Protein AF-W5TXE7-F1 (afdb_monomer_lite)

pLDDT: mean 75.87, std 17.4, range [33.94, 94.56]

Sequence (136 aa):
MELGPPEATALHTEGIHPVAQLLEASARRIRDSIPCFTSFGPVTPLDEFAQRVWGETFARERVPVECRLTVYVTDEELDDLSEAVVEDLGLNRDGFSSVVDRKVVVGLHPISLEDPENEFYRQFVGHHEEAVGSGA

Foldseek 3Di:
DDDDDDDPPPPPDPDDDVLQVLLVVLQVVLPVDKDKDKDKDFPVVVLVVCCVPPNPNDDSLQTAMEIEIEIADDPVSVVSSVVSSCVSQVQDPQQAGPNSRYHYDYHYHHDDCVDPVCVVCVVVVVVVVVVVVVPD

Radius of gyration: 19.03 Å; chains: 1; bounding box: 48×30×70 Å

Structure (mmCIF, N/CA/C/O backbone):
data_AF-W5TXE7-F1
#
_entry.id   AF-W5TXE7-F1
#
loop_
_atom_site.group_PDB
_atom_site.id
_atom_site.type_symbol
_atom_site.label_atom_id
_atom_site.label_alt_id
_atom_site.label_comp_id
_atom_site.label_asym_id
_atom_site.label_entity_id
_atom_site.label_seq_id
_atom_site.pdbx_PDB_ins_code
_atom_site.Cartn_x
_atom_site.Cartn_y
_atom_site.Cartn_z
_atom_site.occupancy
_atom_site.B_iso_or_equiv
_atom_site.auth_seq_id
_atom_site.auth_comp_id
_atom_site.auth_asym_id
_atom_site.auth_atom_id
_atom_site.pdbx_PDB_model_num
ATOM 1 N N . MET A 1 1 ? 0.148 -7.075 -45.710 1.00 39.28 1 MET A N 1
ATOM 2 C CA . MET A 1 1 ? -0.372 -6.091 -44.742 1.00 39.28 1 MET A CA 1
ATOM 3 C C . MET A 1 1 ? -0.080 -6.664 -43.376 1.00 39.28 1 MET A C 1
ATOM 5 O O . MET A 1 1 ? -0.710 -7.637 -42.991 1.00 39.28 1 MET A O 1
ATOM 9 N N . GLU A 1 2 ? 0.990 -6.177 -42.761 1.00 36.28 2 GLU A N 1
ATOM 10 C CA . GLU A 1 2 ? 1.467 -6.618 -41.452 1.00 36.28 2 GLU A CA 1
ATOM 11 C C . GLU A 1 2 ? 0.648 -5.877 -40.386 1.00 36.28 2 GLU A C 1
ATOM 13 O O . GLU A 1 2 ? 0.531 -4.653 -40.442 1.00 36.28 2 GLU A O 1
ATOM 18 N N . LEU A 1 3 ? 0.003 -6.620 -39.487 1.00 43.41 3 LEU A N 1
ATOM 19 C CA . LEU A 1 3 ? -0.738 -6.070 -38.355 1.00 43.41 3 LEU A CA 1
ATOM 20 C C . LEU A 1 3 ? 0.287 -5.712 -37.273 1.00 43.41 3 LEU A C 1
ATOM 22 O O . LEU A 1 3 ? 0.894 -6.608 -36.688 1.00 43.41 3 LEU A O 1
ATOM 26 N N . GLY A 1 4 ? 0.511 -4.414 -37.056 1.00 33.94 4 GLY A N 1
ATOM 27 C CA . GLY A 1 4 ? 1.331 -3.920 -35.949 1.00 33.94 4 GLY A CA 1
ATOM 28 C C . GLY A 1 4 ? 0.760 -4.354 -34.590 1.00 33.94 4 GLY A C 1
ATOM 29 O O . GLY A 1 4 ? -0.442 -4.624 -34.496 1.00 33.94 4 GLY A O 1
ATOM 30 N N . PRO A 1 5 ? 1.601 -4.465 -33.546 1.00 43.62 5 PRO A N 1
ATOM 31 C CA . PRO A 1 5 ? 1.148 -4.882 -32.225 1.00 43.62 5 PRO A CA 1
ATOM 32 C C . PRO A 1 5 ? 0.103 -3.895 -31.682 1.00 43.62 5 PRO A C 1
ATOM 34 O O . PRO A 1 5 ? 0.145 -2.714 -32.036 1.00 43.62 5 PRO A O 1
ATOM 37 N N . PRO A 1 6 ? -0.841 -4.358 -30.843 1.00 42.84 6 PRO A N 1
ATOM 38 C CA . PRO A 1 6 ? -1.843 -3.481 -30.261 1.00 42.84 6 PRO A CA 1
ATOM 39 C C . PRO A 1 6 ? -1.135 -2.408 -29.432 1.00 42.84 6 PRO A C 1
ATOM 41 O O . PRO A 1 6 ? -0.430 -2.725 -28.472 1.00 42.84 6 PRO A O 1
ATOM 44 N N . GLU A 1 7 ? -1.310 -1.144 -29.824 1.00 35.38 7 GLU A N 1
ATOM 45 C CA . GLU A 1 7 ? -1.005 -0.004 -28.967 1.00 35.38 7 GLU A CA 1
ATOM 46 C C . GLU A 1 7 ? -1.686 -0.253 -27.625 1.00 35.38 7 GLU A C 1
ATOM 48 O O . GLU A 1 7 ? -2.900 -0.470 -27.562 1.00 35.38 7 GLU A O 1
ATOM 53 N N . ALA A 1 8 ? -0.883 -0.279 -26.562 1.00 39.41 8 ALA A N 1
ATOM 54 C CA . ALA A 1 8 ? -1.375 -0.310 -25.204 1.00 39.41 8 ALA A CA 1
ATOM 55 C C . ALA A 1 8 ? -2.323 0.878 -25.048 1.00 39.41 8 ALA A C 1
ATOM 57 O O . ALA A 1 8 ? -1.894 2.029 -24.984 1.00 39.41 8 ALA A O 1
ATOM 58 N N . THR A 1 9 ? -3.624 0.599 -25.053 1.00 34.97 9 THR A N 1
ATOM 59 C CA . THR A 1 9 ? -4.653 1.580 -24.751 1.00 34.97 9 THR A CA 1
ATOM 60 C C . THR A 1 9 ? -4.348 2.124 -23.368 1.00 34.97 9 THR A C 1
ATOM 62 O O . THR A 1 9 ? -4.619 1.469 -22.361 1.00 34.97 9 THR A O 1
ATOM 65 N N . ALA A 1 10 ? -3.757 3.316 -23.328 1.00 39.38 10 ALA A N 1
ATOM 66 C CA . ALA A 1 10 ? -3.776 4.171 -22.165 1.00 39.38 10 ALA A CA 1
ATOM 67 C C . ALA A 1 10 ? -5.253 4.410 -21.846 1.00 39.38 10 ALA A C 1
ATOM 69 O O . ALA A 1 10 ? -5.925 5.228 -22.474 1.00 39.38 10 ALA A O 1
ATOM 70 N N . LEU A 1 11 ? -5.779 3.614 -20.918 1.00 40.00 11 LEU A N 1
ATOM 71 C CA . LEU A 1 11 ? -7.087 3.811 -20.321 1.00 40.00 11 LEU A CA 1
ATOM 72 C C . LEU A 1 11 ? -7.022 5.103 -19.501 1.00 40.00 11 LEU A C 1
ATOM 74 O O . LEU A 1 11 ? -6.855 5.084 -18.283 1.00 40.00 11 LEU A O 1
ATOM 78 N N . HIS A 1 12 ? -7.148 6.240 -20.183 1.00 42.62 12 HIS A N 1
ATOM 79 C CA . HIS A 1 12 ? -7.602 7.486 -19.585 1.00 42.62 12 HIS A CA 1
ATOM 80 C C . HIS A 1 12 ? -9.051 7.275 -19.155 1.00 42.62 12 HIS A C 1
ATOM 82 O O . HIS A 1 12 ? -9.992 7.569 -19.886 1.00 42.62 12 HIS A O 1
ATOM 88 N N . THR A 1 13 ? -9.215 6.681 -17.980 1.00 42.44 13 THR A N 1
ATOM 89 C CA . THR A 1 13 ? -10.513 6.525 -17.339 1.00 42.44 13 THR A CA 1
ATOM 90 C C . THR A 1 13 ? -10.624 7.670 -16.347 1.00 42.44 13 THR A C 1
ATOM 92 O O . THR A 1 13 ? -9.815 7.757 -15.425 1.00 42.44 13 THR A O 1
ATOM 95 N N . GLU A 1 14 ? -11.588 8.569 -16.536 1.00 47.50 14 GLU A N 1
ATOM 96 C CA . GLU A 1 14 ? -12.088 9.415 -15.451 1.00 47.50 14 GLU A CA 1
ATOM 97 C C . GLU A 1 14 ? -12.675 8.475 -14.384 1.00 47.50 14 GLU A C 1
ATOM 99 O O . GLU A 1 14 ? -13.831 8.070 -14.448 1.00 47.50 14 GLU A O 1
ATOM 104 N N . GLY A 1 15 ? -11.830 8.006 -13.468 1.00 60.50 15 GLY A N 1
ATOM 105 C CA . GLY A 1 15 ? -12.181 6.978 -12.498 1.00 60.50 15 GLY A CA 1
ATOM 106 C C . GLY A 1 15 ? -11.019 6.664 -11.561 1.00 60.50 15 GLY A C 1
ATOM 107 O O . GLY A 1 15 ? -9.852 6.851 -11.903 1.00 60.50 15 GLY A O 1
ATOM 108 N N . ILE A 1 16 ? -11.345 6.199 -10.355 1.00 67.62 16 ILE A N 1
ATOM 109 C CA . ILE A 1 16 ? -10.354 5.766 -9.364 1.00 67.62 16 ILE A CA 1
ATOM 110 C C . ILE A 1 16 ? -9.586 4.574 -9.947 1.00 67.62 16 ILE A C 1
ATOM 112 O O . ILE A 1 16 ? -10.200 3.620 -10.427 1.00 67.62 16 ILE A O 1
ATOM 116 N N . HIS A 1 17 ? -8.253 4.625 -9.911 1.00 81.44 17 HIS A N 1
ATOM 117 C CA . HIS A 1 17 ? -7.390 3.570 -10.447 1.00 81.44 17 HIS A CA 1
ATOM 118 C C . HIS A 1 17 ? -7.776 2.190 -9.864 1.00 81.44 17 HIS A C 1
ATOM 120 O O . HIS A 1 17 ? -7.979 2.103 -8.654 1.00 81.44 17 HIS A O 1
ATOM 126 N N . PRO A 1 18 ? -7.838 1.092 -10.646 1.00 85.88 18 PRO A N 1
ATOM 127 C CA . PRO A 1 18 ? -8.307 -0.209 -10.146 1.00 85.88 18 PRO A CA 1
ATOM 128 C C . PRO A 1 18 ? -7.561 -0.709 -8.901 1.00 85.88 18 PRO A C 1
ATOM 130 O O . PRO A 1 18 ? -8.163 -1.239 -7.977 1.00 85.88 18 PRO A O 1
ATOM 133 N N . VAL A 1 19 ? -6.251 -0.461 -8.830 1.00 87.06 19 VAL A N 1
ATOM 134 C CA . VAL A 1 19 ? -5.436 -0.794 -7.648 1.00 87.06 19 VAL A CA 1
ATOM 135 C C . VAL A 1 19 ? -5.831 0.031 -6.421 1.00 87.06 19 VAL A C 1
ATOM 137 O O . VAL A 1 19 ? -5.855 -0.490 -5.315 1.00 87.06 19 VAL A O 1
ATOM 140 N N . ALA A 1 20 ? -6.182 1.303 -6.610 1.00 86.31 20 ALA A N 1
ATOM 141 C CA . ALA A 1 20 ? -6.670 2.151 -5.527 1.00 86.31 20 ALA A CA 1
ATOM 142 C C . ALA A 1 20 ? -8.034 1.661 -5.001 1.00 86.31 20 ALA A C 1
ATOM 144 O O . ALA A 1 20 ? -8.265 1.715 -3.797 1.00 86.31 20 ALA A O 1
ATOM 145 N N . GLN A 1 21 ? -8.887 1.105 -5.873 1.00 88.19 21 GLN A N 1
ATOM 146 C CA . GLN A 1 21 ? -10.143 0.456 -5.467 1.00 88.19 21 GLN A CA 1
ATOM 147 C C . GLN A 1 21 ? -9.903 -0.856 -4.711 1.00 88.19 21 GLN A C 1
ATOM 149 O O . GLN A 1 21 ? -10.603 -1.133 -3.743 1.00 88.19 21 GLN A O 1
ATOM 154 N N . LEU A 1 22 ? -8.914 -1.656 -5.126 1.00 91.06 22 LEU A N 1
ATOM 155 C CA . LEU A 1 22 ? -8.543 -2.882 -4.411 1.00 91.06 22 LEU A CA 1
ATOM 156 C C . LEU A 1 22 ? -8.034 -2.574 -3.003 1.00 91.06 22 LEU A C 1
ATOM 158 O O . LEU A 1 22 ? -8.502 -3.189 -2.057 1.00 91.06 22 LEU A O 1
ATOM 162 N N . LEU A 1 23 ? -7.161 -1.574 -2.851 1.00 90.44 23 LEU A N 1
ATOM 163 C CA . LEU A 1 23 ? -6.686 -1.126 -1.535 1.00 90.44 23 LEU A CA 1
ATOM 164 C C . LEU A 1 23 ? -7.835 -0.668 -0.627 1.00 90.44 23 LEU A C 1
ATOM 166 O O . LEU A 1 23 ? -7.854 -0.976 0.563 1.00 90.44 23 LEU A O 1
ATOM 170 N N . GLU A 1 24 ? -8.802 0.059 -1.184 1.00 88.38 24 GLU A N 1
ATOM 171 C CA . GLU A 1 24 ? -10.001 0.464 -0.451 1.00 88.38 24 GLU A CA 1
ATOM 172 C C . GLU A 1 24 ? -10.869 -0.747 -0.072 1.00 88.38 24 GLU A C 1
ATOM 174 O O . GLU A 1 24 ? -11.384 -0.812 1.044 1.00 88.38 24 GLU A O 1
ATOM 179 N N . ALA A 1 25 ? -11.002 -1.737 -0.958 1.00 90.06 25 ALA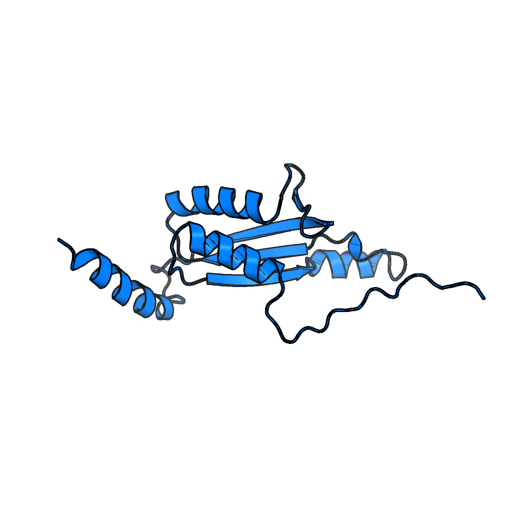 A N 1
ATOM 180 C CA . ALA A 1 25 ? -11.710 -2.978 -0.660 1.00 90.06 25 ALA A CA 1
ATOM 181 C C . ALA A 1 25 ? -11.020 -3.777 0.458 1.00 90.06 25 ALA A C 1
ATOM 183 O O . ALA A 1 25 ? -11.717 -4.284 1.337 1.00 90.06 25 ALA A O 1
ATOM 184 N N . SER A 1 26 ? -9.682 -3.832 0.479 1.00 90.38 26 SER A N 1
ATOM 185 C CA . SER A 1 26 ? -8.920 -4.456 1.567 1.00 90.38 26 SER A CA 1
ATOM 186 C C . SER A 1 26 ? -9.205 -3.775 2.906 1.00 90.38 26 SER A C 1
ATOM 188 O O . SER A 1 26 ? -9.491 -4.458 3.885 1.00 90.38 26 SER A O 1
ATOM 190 N N . ALA A 1 27 ? -9.221 -2.436 2.946 1.00 88.81 27 ALA A N 1
ATOM 191 C CA . ALA A 1 27 ? -9.585 -1.694 4.155 1.00 88.81 27 ALA A CA 1
ATOM 192 C C . ALA A 1 27 ? -11.016 -2.023 4.610 1.00 88.81 27 ALA A C 1
ATOM 194 O O . ALA A 1 27 ? -11.249 -2.325 5.778 1.00 88.81 27 ALA A O 1
ATOM 195 N N . ARG A 1 28 ? -11.973 -2.050 3.676 1.00 87.69 28 ARG A N 1
ATOM 196 C CA . ARG A 1 28 ? -13.381 -2.350 3.978 1.00 87.69 28 ARG A CA 1
ATOM 197 C C . ARG A 1 28 ? -13.617 -3.772 4.494 1.00 87.69 28 ARG A C 1
ATOM 199 O O . ARG A 1 28 ? -14.572 -3.974 5.236 1.00 87.69 28 ARG A O 1
ATOM 206 N N . ARG A 1 29 ? -12.762 -4.746 4.150 1.00 87.56 29 ARG A N 1
ATOM 207 C CA . ARG A 1 29 ? -12.838 -6.107 4.719 1.00 87.56 29 ARG A CA 1
ATOM 208 C C . ARG A 1 29 ? -12.586 -6.133 6.217 1.00 87.56 29 ARG A C 1
ATOM 210 O O . ARG A 1 29 ? -13.199 -6.942 6.903 1.00 87.56 29 ARG A O 1
ATOM 217 N N . ILE A 1 30 ? -11.697 -5.267 6.694 1.00 85.75 30 ILE A N 1
ATOM 218 C CA . ILE A 1 30 ? -11.399 -5.156 8.121 1.00 85.75 30 ILE A CA 1
ATOM 219 C C . ILE A 1 30 ? -12.563 -4.466 8.825 1.00 85.75 30 ILE A C 1
ATOM 221 O O . ILE A 1 30 ? -13.076 -4.967 9.823 1.00 85.75 30 ILE A O 1
ATOM 225 N N . ARG A 1 31 ? -13.052 -3.357 8.256 1.00 79.75 31 ARG A N 1
ATOM 226 C CA . ARG A 1 31 ? -14.265 -2.688 8.733 1.00 79.75 31 ARG A CA 1
ATOM 227 C C . ARG A 1 31 ? -14.917 -1.849 7.634 1.00 79.75 31 ARG A C 1
ATOM 229 O O . ARG A 1 31 ? -14.286 -1.018 6.987 1.00 79.75 31 ARG A O 1
ATOM 236 N N . ASP A 1 32 ? -16.231 -2.010 7.504 1.00 76.19 32 ASP A N 1
ATOM 237 C CA . ASP A 1 32 ? -17.052 -1.457 6.413 1.00 76.19 32 ASP A CA 1
ATOM 238 C C . ASP A 1 32 ? -17.021 0.084 6.316 1.00 76.19 32 ASP A C 1
ATOM 240 O O . ASP A 1 32 ? -17.257 0.666 5.260 1.00 76.19 32 ASP A O 1
ATOM 244 N N . SER A 1 33 ? -16.747 0.767 7.431 1.00 70.75 33 SER A N 1
ATOM 245 C CA . SER A 1 33 ? -16.676 2.232 7.531 1.00 70.75 33 SER A CA 1
ATOM 246 C C . SER A 1 33 ? -15.345 2.674 8.141 1.00 70.75 33 SER A C 1
ATOM 248 O O . SER A 1 33 ? -15.281 3.204 9.256 1.00 70.75 33 SER A O 1
ATOM 250 N N . ILE A 1 34 ? -14.252 2.422 7.422 1.00 74.81 34 ILE A N 1
ATOM 251 C CA . ILE A 1 34 ? -12.942 2.995 7.741 1.00 74.81 34 ILE A CA 1
ATOM 252 C C . ILE A 1 34 ? -12.656 4.167 6.798 1.00 74.81 34 ILE A C 1
ATOM 254 O O . ILE A 1 34 ? -12.607 3.967 5.584 1.00 74.81 34 ILE A O 1
ATOM 258 N N . PRO A 1 35 ? -12.428 5.387 7.320 1.00 77.31 35 PRO A N 1
ATOM 259 C CA . PRO A 1 35 ? -11.843 6.459 6.531 1.00 77.31 35 PRO A CA 1
ATOM 260 C C . PRO A 1 35 ? -10.487 6.015 5.979 1.00 77.31 35 PRO A C 1
ATOM 262 O O . PRO A 1 35 ? -9.574 5.683 6.741 1.00 77.31 35 PRO A O 1
ATOM 265 N N . CYS A 1 36 ? -10.357 6.015 4.656 1.00 82.56 36 CYS A N 1
ATOM 266 C CA . CYS A 1 36 ? -9.111 5.677 3.992 1.00 82.56 36 CYS A CA 1
ATOM 267 C C . CYS A 1 36 ? -8.836 6.590 2.800 1.00 82.56 36 CYS A C 1
ATOM 269 O O . CYS A 1 36 ? -9.749 7.058 2.119 1.00 82.56 36 CYS A O 1
ATOM 271 N N . PHE A 1 37 ? -7.555 6.800 2.529 1.00 83.81 37 PHE A N 1
ATOM 272 C CA . PHE A 1 37 ? -7.058 7.462 1.335 1.00 83.81 37 PHE A CA 1
ATOM 273 C C . PHE A 1 37 ? -6.119 6.511 0.599 1.00 83.81 37 PHE A C 1
ATOM 275 O O . PHE A 1 37 ? -5.234 5.909 1.212 1.00 83.81 37 PHE A O 1
ATOM 282 N N . THR A 1 38 ? -6.297 6.393 -0.715 1.00 86.44 38 THR A N 1
ATOM 283 C CA . THR A 1 38 ? -5.487 5.513 -1.556 1.00 86.44 38 THR A CA 1
ATOM 284 C C . THR A 1 38 ? -4.812 6.297 -2.672 1.00 86.44 38 THR A C 1
ATOM 286 O O . THR A 1 38 ? -5.382 7.213 -3.265 1.00 86.44 38 THR A O 1
ATOM 289 N N . SER A 1 39 ? -3.566 5.938 -2.976 1.00 82.69 39 SER A N 1
ATOM 290 C CA . SER A 1 39 ? -2.852 6.488 -4.128 1.00 82.69 39 SER A CA 1
ATOM 291 C C . SER A 1 39 ? -2.005 5.424 -4.807 1.00 82.69 39 SER A C 1
ATOM 293 O O . SER A 1 39 ? -1.489 4.519 -4.149 1.00 82.69 39 SER A O 1
ATOM 295 N N . PHE A 1 40 ? -1.850 5.556 -6.121 1.00 85.00 40 PHE A N 1
ATOM 296 C CA . PHE A 1 40 ? -1.097 4.633 -6.956 1.00 85.00 40 PHE A CA 1
ATOM 297 C C . PHE A 1 40 ? -0.257 5.404 -7.975 1.00 85.00 40 PHE A C 1
ATOM 299 O O . PHE A 1 40 ? -0.782 6.279 -8.665 1.00 85.00 40 PHE A O 1
ATOM 306 N N . GLY A 1 41 ? 1.023 5.065 -8.111 1.00 83.88 41 GLY A N 1
ATOM 307 C CA . GLY A 1 41 ? 1.895 5.715 -9.089 1.00 83.88 41 GLY A CA 1
ATOM 308 C C . GLY A 1 41 ? 3.312 5.146 -9.123 1.00 83.88 41 GLY A C 1
ATOM 309 O O . GLY A 1 41 ? 3.632 4.255 -8.344 1.00 83.88 41 GLY A O 1
ATOM 310 N N . PRO A 1 42 ? 4.180 5.611 -10.036 1.00 81.75 42 PRO A N 1
ATOM 311 C CA . PRO A 1 42 ? 5.592 5.240 -10.011 1.00 81.75 42 PRO A CA 1
ATOM 312 C C . PRO A 1 42 ? 6.253 5.724 -8.716 1.00 81.75 42 PRO A C 1
ATOM 314 O O . PRO A 1 42 ? 5.896 6.776 -8.189 1.00 81.75 42 PRO A O 1
ATOM 317 N N . VAL A 1 43 ? 7.268 4.999 -8.239 1.00 82.62 43 VAL A N 1
ATOM 318 C CA . VAL A 1 43 ? 8.150 5.509 -7.179 1.00 82.62 43 VAL A CA 1
ATOM 319 C C . VAL A 1 43 ? 8.968 6.672 -7.760 1.00 82.62 43 VAL A C 1
ATOM 321 O O . VAL A 1 43 ? 10.029 6.456 -8.348 1.00 82.62 43 VAL A O 1
ATOM 324 N N . THR A 1 44 ? 8.457 7.903 -7.632 1.00 81.50 44 THR A N 1
ATOM 325 C CA . THR A 1 44 ? 8.967 9.101 -8.330 1.00 81.50 44 THR A CA 1
ATOM 326 C C . THR A 1 44 ? 10.482 9.289 -8.218 1.00 81.50 44 THR A C 1
ATOM 328 O O . THR A 1 44 ? 11.117 9.442 -9.260 1.00 81.50 44 THR A O 1
ATOM 331 N N . PRO A 1 45 ? 11.117 9.185 -7.029 1.00 83.62 45 PRO A N 1
ATOM 332 C CA . PRO A 1 45 ? 12.568 9.362 -6.933 1.00 83.62 45 PRO A CA 1
ATOM 333 C C . PRO A 1 45 ? 13.366 8.333 -7.746 1.00 83.62 45 PRO A C 1
ATOM 335 O O . PRO A 1 45 ? 14.432 8.641 -8.277 1.00 83.62 45 PRO A O 1
ATOM 338 N N . LEU A 1 46 ? 12.859 7.101 -7.850 1.00 80.69 46 LEU A N 1
ATOM 339 C CA . LEU A 1 46 ? 13.515 6.031 -8.594 1.00 80.69 46 LEU A CA 1
ATOM 340 C C . LEU A 1 46 ? 13.314 6.194 -10.103 1.00 80.69 46 LEU A C 1
ATOM 342 O O . LEU A 1 46 ? 14.253 5.972 -10.864 1.00 80.69 46 LEU A O 1
ATOM 346 N N . ASP A 1 47 ? 12.121 6.612 -10.524 1.00 82.44 47 ASP A N 1
ATOM 347 C CA . ASP A 1 47 ? 11.813 6.928 -11.921 1.00 82.44 47 ASP A CA 1
ATOM 348 C C . ASP A 1 47 ? 12.672 8.093 -12.437 1.00 82.44 47 ASP A C 1
ATOM 350 O O . ASP A 1 47 ? 13.338 7.969 -13.464 1.00 82.44 47 ASP A O 1
ATOM 354 N N . GLU A 1 48 ? 12.746 9.193 -11.683 1.00 86.56 48 GLU A N 1
ATOM 355 C CA . GLU A 1 48 ? 13.565 10.362 -12.027 1.00 86.56 48 GLU A CA 1
ATOM 356 C C . GLU A 1 48 ? 15.056 10.019 -12.102 1.00 86.56 48 GLU A C 1
ATOM 358 O O . GLU A 1 48 ? 15.749 10.405 -13.050 1.00 86.56 48 GLU A O 1
ATOM 363 N N . PHE A 1 49 ? 15.563 9.262 -11.124 1.00 86.38 49 PHE A N 1
ATOM 364 C CA . PHE A 1 49 ? 16.948 8.801 -11.133 1.00 86.38 49 PHE A CA 1
ATOM 365 C C . PHE A 1 49 ? 17.233 7.914 -12.348 1.00 86.38 49 PHE A C 1
ATOM 367 O O . PHE A 1 49 ? 18.231 8.120 -13.043 1.00 86.38 49 PHE A O 1
ATOM 374 N N . ALA A 1 50 ? 16.353 6.952 -12.634 1.00 84.75 50 ALA A N 1
ATOM 375 C CA . ALA A 1 50 ? 16.535 6.024 -13.739 1.00 84.75 50 ALA A CA 1
ATOM 376 C C . ALA A 1 50 ? 16.531 6.740 -15.095 1.00 84.75 50 ALA A C 1
ATOM 378 O O . ALA A 1 50 ? 17.419 6.506 -15.919 1.00 84.75 50 ALA A O 1
ATOM 379 N N . GLN A 1 51 ? 15.604 7.679 -15.292 1.00 86.62 51 GLN A N 1
ATOM 380 C CA . GLN A 1 51 ? 15.578 8.533 -16.478 1.00 86.62 51 GLN A CA 1
ATOM 381 C C . GLN A 1 51 ? 16.851 9.375 -16.598 1.00 86.62 51 GLN A C 1
ATOM 383 O O . GLN A 1 51 ? 17.386 9.539 -17.692 1.00 86.62 51 GLN A O 1
ATOM 388 N N . ARG A 1 52 ? 17.398 9.878 -15.487 1.00 89.44 52 ARG A N 1
ATOM 389 C CA . ARG A 1 52 ? 18.619 10.692 -15.514 1.00 89.44 52 ARG A CA 1
ATOM 390 C C . ARG A 1 52 ? 19.876 9.894 -15.865 1.00 89.44 52 ARG A C 1
ATOM 392 O O . ARG A 1 52 ? 20.777 10.446 -16.492 1.00 89.44 52 ARG A O 1
ATOM 399 N N . VAL A 1 53 ? 19.961 8.632 -15.447 1.00 91.31 53 VAL A N 1
ATOM 400 C CA . VAL A 1 53 ? 21.147 7.784 -15.664 1.00 91.31 53 VAL A CA 1
ATOM 401 C C . VAL A 1 53 ? 21.105 7.066 -17.012 1.00 91.31 53 VAL A C 1
ATOM 403 O O . VAL A 1 53 ? 22.129 6.974 -17.686 1.00 91.31 53 VAL A O 1
ATOM 406 N N . TRP A 1 54 ? 19.938 6.557 -17.406 1.00 88.62 54 TRP A N 1
ATOM 407 C CA . TRP A 1 54 ? 19.789 5.673 -18.566 1.00 88.62 54 TRP A CA 1
ATOM 408 C C . TRP A 1 54 ? 18.946 6.281 -19.699 1.00 88.62 54 TRP A C 1
ATOM 410 O O . TRP A 1 54 ? 18.912 5.728 -20.801 1.00 88.62 54 TRP A O 1
ATOM 420 N N . GLY A 1 55 ? 18.313 7.436 -19.476 1.00 86.25 55 GLY A N 1
ATOM 421 C CA . GLY A 1 55 ? 17.559 8.160 -20.499 1.00 86.25 55 GLY A CA 1
ATOM 422 C C . GLY A 1 55 ? 16.443 7.322 -21.119 1.00 86.25 55 GLY A C 1
ATOM 423 O O . GLY A 1 55 ? 15.815 6.496 -20.460 1.00 86.25 55 GLY A O 1
ATOM 424 N N . GLU A 1 56 ? 16.239 7.499 -22.421 1.00 81.00 56 GLU A N 1
ATOM 425 C CA . GLU A 1 56 ? 15.197 6.816 -23.201 1.00 81.00 56 GLU A CA 1
ATOM 426 C C . GLU A 1 56 ? 15.428 5.302 -23.356 1.00 81.00 56 GLU A C 1
ATOM 428 O O . GLU A 1 56 ? 14.543 4.585 -23.810 1.00 81.00 56 GLU A O 1
ATOM 433 N N . THR A 1 57 ? 16.602 4.786 -22.972 1.00 83.56 57 THR A N 1
ATOM 434 C CA . THR A 1 57 ? 16.889 3.339 -23.026 1.00 83.56 57 THR A CA 1
ATOM 435 C C . THR A 1 57 ? 16.305 2.567 -21.842 1.00 83.56 57 THR A C 1
ATOM 437 O O . THR A 1 57 ? 16.302 1.334 -21.834 1.00 83.56 57 THR A O 1
ATOM 440 N N . PHE A 1 58 ? 15.810 3.278 -20.829 1.00 82.69 58 PHE A N 1
ATOM 441 C CA . PHE A 1 58 ? 15.205 2.680 -19.656 1.00 82.69 58 PHE A CA 1
ATOM 442 C C . PHE A 1 58 ? 13.710 2.423 -19.865 1.00 82.69 58 PHE A C 1
ATOM 444 O O . PHE A 1 58 ? 12.917 3.342 -20.041 1.00 82.69 58 PHE A O 1
ATOM 451 N N . ALA A 1 59 ? 13.328 1.149 -19.794 1.00 82.25 59 ALA A N 1
ATOM 452 C CA . ALA A 1 59 ? 11.934 0.724 -19.791 1.00 82.25 59 ALA A CA 1
ATOM 453 C C . ALA A 1 59 ? 11.274 1.096 -18.451 1.00 82.25 59 ALA A C 1
ATOM 455 O O . ALA A 1 59 ? 11.613 0.525 -17.408 1.00 82.25 59 ALA A O 1
ATOM 456 N N . ARG A 1 60 ? 10.339 2.055 -18.475 1.00 77.62 60 ARG A N 1
ATOM 457 C CA . ARG A 1 60 ? 9.651 2.587 -17.283 1.00 77.62 60 ARG A CA 1
ATOM 458 C C . ARG A 1 60 ? 8.807 1.533 -16.569 1.00 77.62 60 ARG A C 1
ATOM 460 O O . ARG A 1 60 ? 8.572 1.622 -15.369 1.00 77.62 60 ARG A O 1
ATOM 467 N N . GLU A 1 61 ? 8.430 0.483 -17.283 1.00 81.12 61 GLU A N 1
ATOM 468 C CA . GLU A 1 61 ? 7.729 -0.695 -16.774 1.00 81.12 61 GLU A CA 1
ATOM 469 C C . GLU A 1 61 ? 8.568 -1.447 -15.727 1.00 81.12 61 GLU A C 1
ATOM 471 O O . GLU A 1 61 ? 8.034 -2.204 -14.920 1.00 81.12 61 GLU A O 1
ATOM 476 N N . ARG A 1 62 ? 9.889 -1.215 -15.702 1.00 80.88 62 ARG A N 1
ATOM 477 C CA . ARG A 1 62 ? 10.811 -1.789 -14.715 1.00 80.88 62 ARG A CA 1
ATOM 478 C C . ARG A 1 62 ? 10.855 -1.000 -13.408 1.00 80.88 62 ARG A C 1
ATOM 480 O O . ARG A 1 62 ? 11.423 -1.508 -12.440 1.00 80.88 62 ARG A O 1
ATOM 487 N N . VAL A 1 63 ? 10.298 0.215 -13.361 1.00 85.00 63 VAL A N 1
ATOM 488 C CA . VAL A 1 63 ? 10.172 0.969 -12.108 1.00 85.00 63 VAL A CA 1
ATOM 489 C C . VAL A 1 63 ? 9.071 0.315 -11.277 1.00 85.00 63 VAL A C 1
ATOM 491 O O . VAL A 1 63 ? 7.947 0.160 -11.766 1.00 85.00 63 VAL A O 1
ATOM 494 N N . PRO A 1 64 ? 9.356 -0.053 -10.018 1.00 85.94 64 PRO A N 1
ATOM 495 C CA . PRO A 1 64 ? 8.316 -0.392 -9.071 1.00 85.94 64 PRO A CA 1
ATOM 496 C C . PRO A 1 64 ? 7.272 0.718 -8.983 1.00 85.94 64 PRO A C 1
ATOM 498 O O . PRO A 1 64 ? 7.584 1.908 -9.075 1.00 85.94 64 PRO A O 1
ATOM 501 N N . VAL A 1 65 ? 6.033 0.325 -8.748 1.00 88.50 65 VAL A N 1
ATOM 502 C CA . VAL A 1 65 ? 4.998 1.285 -8.375 1.00 88.50 65 VAL A CA 1
ATOM 503 C C . VAL A 1 65 ? 4.787 1.299 -6.886 1.00 88.50 65 VAL A C 1
ATOM 505 O O . VAL A 1 65 ? 4.994 0.308 -6.194 1.00 88.50 65 VAL A O 1
ATOM 508 N N . GLU A 1 66 ? 4.367 2.449 -6.409 1.00 88.81 66 GLU A N 1
ATOM 509 C CA . GLU A 1 66 ? 3.963 2.668 -5.048 1.00 88.81 66 GLU A CA 1
ATOM 510 C C . GLU A 1 66 ? 2.441 2.577 -4.946 1.00 88.81 66 GLU A C 1
ATOM 512 O O . GLU A 1 66 ? 1.705 3.253 -5.670 1.00 88.81 66 GLU A O 1
ATOM 517 N N . CYS A 1 67 ? 1.992 1.732 -4.028 1.00 88.31 67 CYS A N 1
ATOM 518 C CA . CYS A 1 67 ? 0.619 1.602 -3.576 1.00 88.31 67 CYS A CA 1
ATOM 519 C C . CYS A 1 67 ? 0.564 2.157 -2.154 1.00 88.31 67 CYS A C 1
ATOM 521 O O . CYS A 1 67 ? 1.126 1.552 -1.243 1.00 88.31 67 CYS A O 1
ATOM 523 N N . ARG A 1 68 ? -0.087 3.301 -1.939 1.00 87.06 68 ARG A N 1
ATOM 524 C CA . ARG A 1 68 ? -0.260 3.849 -0.585 1.00 87.06 68 ARG A CA 1
ATOM 525 C C . ARG A 1 68 ? -1.697 3.686 -0.133 1.00 87.06 68 ARG A C 1
ATOM 527 O O . ARG A 1 68 ? -2.608 4.043 -0.881 1.00 87.06 68 ARG A O 1
ATOM 534 N N . LEU A 1 69 ? -1.859 3.197 1.089 1.00 87.69 69 LEU A N 1
ATOM 535 C CA . LEU A 1 69 ? -3.113 3.143 1.821 1.00 87.69 69 LEU A CA 1
ATOM 536 C C . LEU A 1 69 ? -2.890 3.806 3.183 1.00 87.69 69 LEU A C 1
ATOM 538 O O . LEU A 1 69 ? -2.162 3.297 4.036 1.00 87.69 69 LEU A O 1
ATOM 542 N N . THR A 1 70 ? -3.520 4.959 3.367 1.00 86.50 70 THR A N 1
ATOM 543 C CA . THR A 1 70 ? -3.579 5.653 4.653 1.00 86.50 70 THR A CA 1
ATOM 544 C C . THR A 1 70 ? -4.951 5.401 5.250 1.00 86.50 70 THR A C 1
ATOM 546 O O . THR A 1 70 ? -5.957 5.628 4.579 1.00 86.50 70 THR A O 1
ATOM 549 N N . VAL A 1 71 ? -5.009 4.889 6.474 1.00 84.94 71 VAL A N 1
ATOM 550 C CA . VAL A 1 71 ? -6.210 4.227 6.993 1.00 84.94 71 VAL A CA 1
ATOM 551 C C . VAL A 1 71 ? -6.298 4.360 8.511 1.00 84.94 71 VAL A C 1
ATOM 553 O O . VAL A 1 71 ? -5.282 4.375 9.198 1.00 84.94 71 VAL A O 1
ATOM 556 N N . TYR A 1 72 ? -7.509 4.490 9.049 1.00 80.56 72 TYR A N 1
ATOM 557 C CA . TYR A 1 72 ? -7.729 4.504 10.497 1.00 80.56 72 TYR A CA 1
ATOM 558 C C . TYR A 1 72 ? -7.957 3.083 11.030 1.00 80.56 72 TYR A C 1
ATOM 560 O O . TYR A 1 72 ? -9.058 2.545 10.897 1.00 80.56 72 TYR A O 1
ATOM 568 N N . VAL A 1 73 ? -6.920 2.496 11.626 1.00 78.38 73 VAL A N 1
ATOM 569 C CA . VAL A 1 73 ? -6.917 1.140 12.199 1.00 78.38 73 VAL A CA 1
ATOM 570 C C . VAL A 1 73 ? -6.060 1.098 13.462 1.00 78.38 73 VAL A C 1
ATOM 572 O O . VAL A 1 73 ? -5.133 1.895 13.614 1.00 78.38 73 VAL A O 1
ATOM 575 N N . THR A 1 74 ? -6.381 0.173 14.358 1.00 79.31 74 THR A N 1
ATOM 576 C CA . THR A 1 74 ? -5.528 -0.238 15.482 1.00 79.31 74 THR A CA 1
ATOM 577 C C . THR A 1 74 ? -4.343 -1.087 15.006 1.00 79.31 74 THR A C 1
ATOM 579 O O . THR A 1 74 ? -4.320 -1.533 13.861 1.00 79.31 74 THR A O 1
ATOM 582 N N . ASP A 1 75 ? -3.366 -1.345 15.883 1.00 79.56 75 ASP A N 1
ATOM 583 C CA . ASP A 1 75 ? -2.225 -2.215 15.557 1.00 79.56 75 ASP A CA 1
ATOM 584 C C . ASP A 1 75 ? -2.660 -3.658 15.238 1.00 79.56 75 ASP A C 1
ATOM 586 O O . ASP A 1 75 ? -2.121 -4.267 14.321 1.00 79.56 75 ASP A O 1
ATOM 590 N N . GLU A 1 76 ? -3.667 -4.193 15.940 1.00 80.06 76 GLU A N 1
ATOM 591 C CA . GLU A 1 76 ? -4.212 -5.535 15.662 1.00 80.06 76 GLU A CA 1
ATOM 592 C C . GLU A 1 76 ? -4.890 -5.581 14.282 1.00 80.06 76 GLU A C 1
ATOM 594 O O . GLU A 1 76 ? -4.646 -6.481 13.483 1.00 80.06 76 GLU A O 1
ATOM 599 N N . GLU A 1 77 ? -5.679 -4.555 13.956 1.00 85.44 77 GLU A N 1
ATOM 600 C CA . GLU A 1 77 ? -6.314 -4.413 12.640 1.00 85.44 77 GLU A CA 1
ATOM 601 C C . GLU A 1 77 ? -5.293 -4.150 11.517 1.00 85.44 77 GLU A C 1
ATOM 603 O O . GLU A 1 77 ? -5.580 -4.421 10.350 1.00 85.44 77 GLU A O 1
ATOM 608 N N . LEU A 1 78 ? -4.110 -3.612 11.835 1.00 86.38 78 LEU A N 1
ATOM 609 C CA . LEU A 1 78 ? -3.046 -3.366 10.862 1.00 86.38 78 LEU A CA 1
ATOM 610 C C . LEU A 1 78 ? -2.418 -4.674 10.363 1.00 86.38 78 LEU A C 1
ATOM 612 O O . LEU A 1 78 ? -2.080 -4.761 9.178 1.00 86.38 78 LEU A O 1
ATOM 616 N N . ASP A 1 79 ? -2.282 -5.679 11.229 1.00 88.88 79 ASP A N 1
ATOM 617 C CA . ASP A 1 79 ? -1.795 -7.006 10.843 1.00 88.88 79 ASP A CA 1
ATOM 618 C C . ASP A 1 79 ? -2.796 -7.687 9.894 1.00 88.88 79 ASP A C 1
ATOM 620 O O . ASP A 1 79 ? -2.423 -8.076 8.782 1.00 88.88 79 ASP A O 1
ATOM 624 N N . ASP A 1 80 ? -4.082 -7.711 10.259 1.00 90.31 80 ASP A N 1
ATOM 625 C CA . ASP A 1 80 ? -5.149 -8.261 9.409 1.00 90.31 80 ASP A CA 1
ATOM 626 C C . ASP A 1 80 ? -5.258 -7.505 8.072 1.00 90.31 80 ASP A C 1
ATOM 628 O O . ASP A 1 80 ? -5.412 -8.101 6.999 1.00 90.31 80 ASP A O 1
ATOM 632 N N . LEU A 1 81 ? -5.125 -6.173 8.102 1.00 90.69 81 LEU A N 1
ATOM 633 C CA . LEU A 1 81 ? -5.110 -5.351 6.895 1.00 90.69 81 LEU A CA 1
ATOM 634 C C . LEU A 1 81 ? -3.915 -5.682 5.998 1.00 90.69 81 LEU A C 1
ATOM 636 O O . LEU A 1 81 ? -4.049 -5.710 4.773 1.00 90.69 81 LEU A O 1
ATOM 640 N N . SER A 1 82 ? -2.746 -5.919 6.591 1.00 90.38 82 SER A N 1
ATOM 641 C CA . SER A 1 82 ? -1.538 -6.274 5.848 1.00 90.38 82 SER A CA 1
ATOM 642 C C . SER A 1 82 ? -1.729 -7.587 5.090 1.00 90.38 82 SER A C 1
ATOM 644 O O . SER A 1 82 ? -1.353 -7.674 3.918 1.00 90.38 82 SER A O 1
ATOM 646 N N . GLU A 1 83 ? -2.367 -8.581 5.711 1.00 92.12 83 GLU A N 1
ATOM 647 C CA . GLU A 1 83 ? -2.716 -9.843 5.052 1.00 92.12 83 GLU A CA 1
ATOM 648 C C . GLU A 1 83 ? -3.728 -9.637 3.917 1.00 92.12 83 GLU A C 1
ATOM 650 O O . GLU A 1 83 ? -3.501 -10.106 2.797 1.00 92.12 83 GLU A O 1
ATOM 655 N N . ALA A 1 84 ? -4.793 -8.864 4.161 1.00 93.00 84 ALA A N 1
ATOM 656 C CA . ALA A 1 84 ? -5.807 -8.563 3.151 1.00 93.00 84 ALA A CA 1
ATOM 657 C C . ALA A 1 84 ? -5.214 -7.847 1.924 1.00 93.00 84 ALA A C 1
ATOM 659 O O . ALA A 1 84 ? -5.535 -8.190 0.785 1.00 93.00 84 ALA A O 1
ATOM 660 N N . VAL A 1 85 ? -4.304 -6.890 2.136 1.00 92.81 85 VAL A N 1
ATOM 661 C CA . VAL A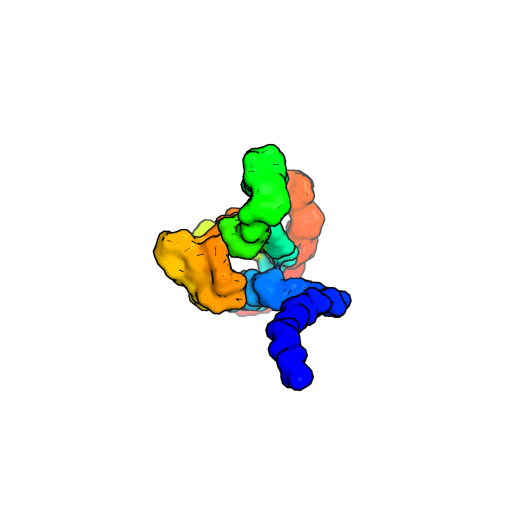 1 85 ? -3.615 -6.175 1.049 1.00 92.81 85 VAL A CA 1
ATOM 662 C C . VAL A 1 85 ? -2.696 -7.109 0.260 1.00 92.81 85 VAL A C 1
ATOM 664 O O . VAL A 1 85 ? -2.634 -7.010 -0.968 1.00 92.81 85 VAL A O 1
ATOM 667 N N . VAL A 1 86 ? -1.988 -8.026 0.928 1.00 93.88 86 VAL A N 1
ATOM 668 C CA . VAL A 1 86 ? -1.155 -9.037 0.255 1.00 93.88 86 VAL A CA 1
ATOM 669 C C . VAL A 1 86 ? -2.002 -9.934 -0.641 1.00 93.88 86 VAL A C 1
ATOM 671 O O . VAL A 1 86 ? -1.614 -10.176 -1.787 1.00 93.88 86 VAL A O 1
ATOM 674 N N . GLU A 1 87 ? -3.153 -10.394 -0.152 1.00 94.56 87 GLU A N 1
ATOM 675 C CA . GLU A 1 87 ? -4.079 -11.223 -0.923 1.00 94.56 87 GLU A CA 1
ATOM 676 C C . GLU A 1 87 ? -4.653 -10.456 -2.123 1.00 94.56 87 GLU A C 1
ATOM 678 O O . GLU A 1 87 ? -4.545 -10.919 -3.261 1.00 94.56 87 GLU A O 1
ATOM 683 N N . ASP A 1 88 ? -5.190 -9.255 -1.897 1.00 93.19 88 ASP A N 1
ATOM 684 C CA . ASP A 1 88 ? -5.892 -8.475 -2.924 1.00 93.19 88 ASP A CA 1
ATOM 685 C C . ASP A 1 88 ? -4.979 -7.948 -4.022 1.00 93.19 88 ASP A C 1
ATOM 687 O O . ASP A 1 88 ? -5.381 -7.851 -5.183 1.00 93.19 88 ASP A O 1
ATOM 691 N N . LEU A 1 89 ? -3.734 -7.623 -3.678 1.00 92.25 89 LEU A N 1
ATOM 692 C CA . LEU A 1 89 ? -2.728 -7.246 -4.662 1.00 92.25 89 LEU A CA 1
ATOM 693 C C . LEU A 1 89 ? -2.000 -8.462 -5.247 1.00 92.25 89 LEU A C 1
ATOM 695 O O . LEU A 1 89 ? -1.173 -8.289 -6.147 1.00 92.25 89 LEU A O 1
ATOM 699 N N . GLY A 1 90 ? -2.273 -9.677 -4.765 1.00 94.06 90 GLY A N 1
ATOM 700 C CA . GLY A 1 90 ? -1.591 -10.892 -5.199 1.00 94.06 90 GLY A CA 1
ATOM 701 C C . GLY A 1 90 ? -0.073 -10.786 -5.043 1.00 94.06 90 GLY A C 1
ATOM 702 O O . GLY A 1 90 ? 0.667 -11.086 -5.986 1.00 94.06 90 GLY A O 1
ATOM 703 N N . LEU A 1 91 ? 0.386 -10.279 -3.894 1.00 94.00 91 LEU A N 1
ATOM 704 C CA . LEU A 1 91 ? 1.804 -10.055 -3.628 1.00 94.00 91 LEU A CA 1
ATOM 705 C C . LEU A 1 91 ? 2.508 -11.362 -3.289 1.00 94.00 91 LEU A C 1
ATOM 707 O O . LEU A 1 91 ? 2.073 -12.141 -2.443 1.00 94.00 91 LEU A O 1
ATOM 711 N N . ASN A 1 92 ? 3.661 -11.570 -3.914 1.00 93.94 92 ASN A N 1
ATOM 712 C CA . ASN A 1 92 ? 4.596 -12.596 -3.485 1.00 93.94 92 ASN A CA 1
ATOM 713 C C . ASN A 1 92 ? 5.653 -12.028 -2.521 1.00 93.94 92 ASN A C 1
ATOM 715 O O . ASN A 1 92 ? 5.733 -10.825 -2.272 1.00 93.94 92 ASN A O 1
ATOM 719 N N . ARG A 1 93 ? 6.515 -12.911 -2.004 1.00 90.38 93 ARG A N 1
ATOM 720 C CA . ARG A 1 93 ? 7.580 -12.549 -1.052 1.00 90.38 93 ARG A CA 1
ATOM 721 C C . ARG A 1 93 ? 8.601 -11.543 -1.594 1.00 90.38 93 ARG A C 1
ATOM 723 O O . ARG A 1 93 ? 9.242 -10.866 -0.801 1.00 90.38 93 ARG A O 1
ATOM 730 N N . ASP A 1 94 ? 8.744 -11.437 -2.913 1.00 90.50 94 ASP A N 1
ATOM 731 C CA . ASP A 1 94 ? 9.673 -10.507 -3.567 1.00 90.50 94 ASP A CA 1
ATOM 732 C C . ASP A 1 94 ? 9.025 -9.143 -3.877 1.00 90.50 94 ASP A C 1
ATOM 734 O O . ASP A 1 94 ? 9.636 -8.299 -4.547 1.00 90.50 94 ASP A O 1
ATOM 738 N N . GLY A 1 95 ? 7.781 -8.937 -3.423 1.00 87.69 95 GLY A N 1
ATOM 739 C CA . GLY A 1 95 ? 6.994 -7.726 -3.646 1.00 87.69 95 GLY A CA 1
ATOM 740 C C . GLY A 1 95 ? 6.445 -7.606 -5.066 1.00 87.69 95 GLY A C 1
ATOM 741 O O . GLY A 1 95 ? 6.049 -6.521 -5.481 1.00 87.69 95 GLY A O 1
ATOM 742 N N . PHE A 1 96 ? 6.449 -8.683 -5.853 1.00 92.56 96 PHE A N 1
ATOM 743 C CA . PHE A 1 96 ? 5.805 -8.691 -7.162 1.00 92.56 96 PHE A CA 1
ATOM 744 C C . PHE A 1 96 ? 4.303 -8.927 -7.003 1.00 92.56 96 PHE A C 1
ATOM 746 O O . PHE A 1 96 ? 3.897 -9.861 -6.313 1.00 92.56 96 PHE A O 1
ATOM 753 N N . SER A 1 97 ? 3.503 -8.095 -7.666 1.00 93.62 97 SER A N 1
ATOM 754 C CA . SER A 1 97 ? 2.047 -8.203 -7.726 1.00 93.62 97 SER A CA 1
ATOM 755 C C . SER A 1 97 ? 1.620 -8.866 -9.028 1.00 93.62 97 SER A C 1
ATOM 757 O O . SER A 1 97 ? 1.953 -8.371 -10.105 1.00 93.62 97 SER A O 1
ATOM 759 N N . SER A 1 98 ? 0.826 -9.934 -8.942 1.00 92.88 98 SER A N 1
ATOM 760 C CA . SER A 1 98 ? 0.190 -10.547 -10.118 1.00 92.88 98 SER A CA 1
ATOM 761 C C . SER A 1 98 ? -0.922 -9.683 -10.724 1.00 92.88 98 SER A C 1
ATOM 763 O O . SER A 1 98 ? -1.214 -9.808 -11.909 1.00 92.88 98 SER A O 1
ATOM 765 N N . VAL A 1 99 ? -1.525 -8.794 -9.930 1.00 91.31 99 VAL A N 1
ATOM 766 C CA . VAL A 1 99 ? -2.575 -7.864 -10.372 1.00 91.31 99 VAL A CA 1
ATOM 767 C C . VAL A 1 99 ? -1.990 -6.705 -11.172 1.00 91.31 99 VAL A C 1
ATOM 769 O O . VAL A 1 99 ? -2.562 -6.282 -12.174 1.00 91.31 99 VAL A O 1
ATOM 772 N N . VAL A 1 100 ? -0.855 -6.173 -10.718 1.00 87.50 100 VAL A N 1
ATOM 773 C CA . VAL A 1 100 ? -0.200 -5.019 -11.347 1.00 87.50 100 VAL A CA 1
ATOM 774 C C . VAL A 1 100 ? 0.863 -5.445 -12.374 1.00 87.50 100 VAL A C 1
ATOM 776 O O . VAL A 1 100 ? 1.317 -4.618 -13.160 1.00 87.50 100 VAL A O 1
ATOM 779 N N . ASP A 1 101 ? 1.251 -6.723 -12.375 1.00 89.56 101 ASP A N 1
ATOM 780 C CA . ASP A 1 101 ? 2.284 -7.323 -13.234 1.00 89.56 101 ASP A CA 1
ATOM 781 C C . ASP A 1 101 ? 3.6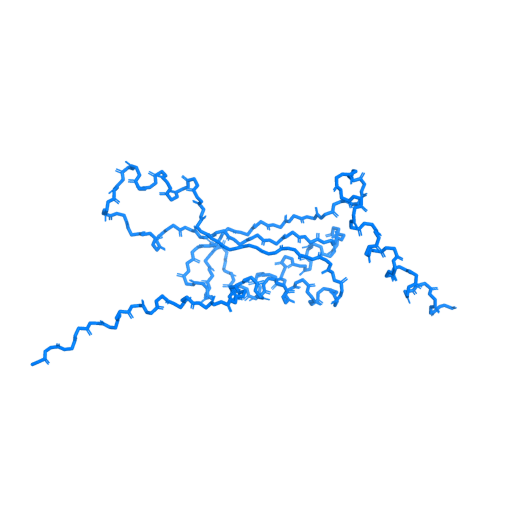68 -6.657 -13.095 1.00 89.56 101 ASP A C 1
ATOM 783 O O . ASP A 1 101 ? 4.427 -6.482 -14.046 1.00 89.56 101 ASP A O 1
ATOM 787 N N . ARG A 1 102 ? 4.004 -6.226 -11.872 1.00 88.75 102 ARG A N 1
ATOM 788 C CA . ARG A 1 102 ? 5.298 -5.605 -11.541 1.00 88.75 102 ARG A CA 1
ATOM 789 C C . ARG A 1 102 ? 5.569 -5.613 -10.046 1.00 88.75 102 ARG A C 1
ATOM 791 O O . ARG A 1 102 ? 4.713 -5.964 -9.234 1.00 88.75 102 ARG A O 1
ATOM 798 N N . LYS A 1 103 ? 6.779 -5.184 -9.676 1.00 89.12 103 LYS A N 1
ATOM 799 C CA . LYS A 1 103 ? 7.117 -4.909 -8.279 1.00 89.12 103 LYS A CA 1
ATOM 800 C C . LYS A 1 103 ? 6.295 -3.743 -7.741 1.00 89.12 103 LYS A C 1
ATOM 802 O O . LYS A 1 103 ? 6.166 -2.707 -8.396 1.00 89.12 103 LYS A O 1
ATOM 807 N N . VAL A 1 104 ? 5.787 -3.928 -6.534 1.00 89.38 104 VAL A N 1
ATOM 808 C CA . VAL A 1 104 ? 4.987 -2.964 -5.796 1.00 89.38 104 VAL A CA 1
ATOM 809 C C . VAL A 1 104 ? 5.667 -2.681 -4.464 1.00 89.38 104 VAL A C 1
ATOM 811 O O . VAL A 1 104 ? 6.160 -3.586 -3.794 1.00 89.38 104 VAL A O 1
ATOM 814 N N . VAL A 1 105 ? 5.683 -1.412 -4.082 1.00 89.00 105 VAL A N 1
ATOM 815 C CA . VAL A 1 105 ? 5.993 -0.964 -2.728 1.00 89.00 105 VAL A CA 1
ATOM 816 C C . VAL A 1 105 ? 4.674 -0.572 -2.081 1.00 89.00 105 VAL A C 1
ATOM 818 O O . VAL A 1 105 ? 3.966 0.279 -2.618 1.00 89.00 105 VAL A O 1
ATOM 821 N N . VAL A 1 106 ? 4.333 -1.199 -0.957 1.00 86.38 106 VAL A N 1
ATOM 822 C CA . VAL A 1 106 ? 3.118 -0.872 -0.204 1.00 86.38 106 VAL A CA 1
ATOM 823 C C . VAL A 1 106 ? 3.486 0.014 0.980 1.00 86.38 106 VAL A C 1
ATOM 825 O O . VAL A 1 106 ? 4.294 -0.379 1.818 1.00 86.38 106 VAL A O 1
ATOM 828 N N . GLY A 1 107 ? 2.896 1.205 1.039 1.00 85.19 107 GLY A N 1
ATOM 829 C CA . GLY A 1 107 ? 2.937 2.071 2.214 1.00 85.19 107 GLY A CA 1
ATOM 830 C C . GLY A 1 107 ? 1.622 1.970 2.978 1.00 85.19 107 GLY A C 1
ATOM 831 O O . GLY A 1 107 ? 0.596 2.416 2.461 1.00 85.19 107 GLY A O 1
ATOM 832 N N . LEU A 1 108 ? 1.658 1.394 4.182 1.00 83.31 108 LEU A N 1
ATOM 833 C CA . LEU A 1 108 ? 0.537 1.392 5.123 1.00 83.31 108 LEU A CA 1
ATOM 834 C C . LEU A 1 108 ? 0.787 2.452 6.191 1.00 83.31 108 LEU A C 1
ATOM 836 O O . LEU A 1 108 ? 1.810 2.420 6.877 1.00 83.31 108 LEU A O 1
ATOM 840 N N . HIS A 1 109 ? -0.135 3.403 6.307 1.00 79.94 109 HIS A N 1
ATOM 841 C CA . HIS A 1 109 ? -0.013 4.512 7.245 1.00 79.94 109 HIS A CA 1
ATOM 842 C C . HIS A 1 109 ? -1.247 4.577 8.149 1.00 79.94 109 HIS A C 1
ATOM 844 O O . HIS A 1 109 ? -2.309 4.996 7.673 1.00 79.94 109 HIS A O 1
ATOM 850 N N . PRO A 1 110 ? -1.134 4.184 9.431 1.00 75.25 110 PRO A N 1
ATOM 851 C CA . PRO A 1 110 ? -2.216 4.385 10.378 1.00 75.25 110 PRO A CA 1
ATOM 852 C C . PRO A 1 110 ? -2.418 5.885 10.626 1.00 75.25 110 PRO A C 1
ATOM 854 O O . PRO A 1 110 ? -1.459 6.636 10.824 1.00 75.25 110 PRO A O 1
ATOM 857 N N . ILE A 1 111 ? -3.670 6.337 10.611 1.00 72.19 111 ILE A N 1
ATOM 858 C CA . ILE A 1 111 ? -4.031 7.697 11.025 1.00 72.19 111 ILE A CA 1
ATOM 859 C C . ILE A 1 111 ? -4.164 7.704 12.550 1.00 72.19 111 ILE A C 1
ATOM 861 O O . ILE A 1 111 ? -5.113 7.137 13.084 1.00 72.19 111 ILE A O 1
ATOM 865 N N . SER A 1 112 ? -3.252 8.378 13.257 1.00 68.12 112 SER A N 1
ATOM 866 C CA . SER A 1 112 ? -3.410 8.604 14.700 1.00 68.12 112 SER A CA 1
ATOM 867 C C . SER A 1 112 ? -4.343 9.786 14.965 1.00 68.12 112 SER A C 1
ATOM 869 O O . SER A 1 112 ? -4.102 10.896 14.488 1.00 68.12 112 SER A O 1
ATOM 871 N N . LEU A 1 113 ? -5.391 9.572 15.766 1.00 65.62 113 LEU A N 1
ATOM 872 C C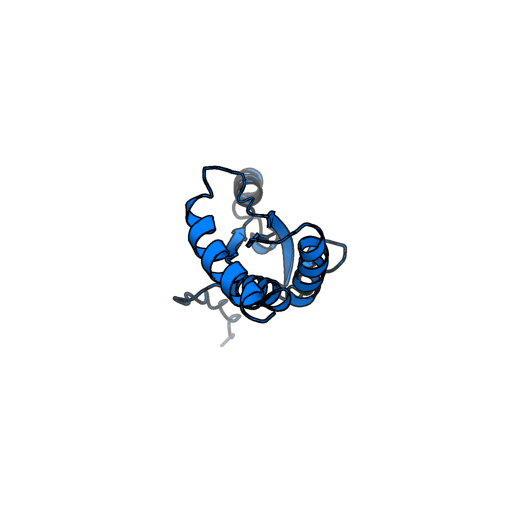A . LEU A 1 113 ? -6.285 10.645 16.220 1.00 65.62 113 LEU A CA 1
ATOM 873 C C . LEU A 1 113 ? -5.675 11.501 17.328 1.00 65.62 113 LEU A C 1
ATOM 875 O O . LEU A 1 113 ? -6.244 12.539 17.662 1.00 65.62 113 LEU A O 1
ATOM 879 N N . GLU A 1 114 ? -4.558 11.088 17.922 1.00 67.81 114 GLU A N 1
ATOM 880 C CA . GLU A 1 114 ? -3.846 11.892 18.917 1.00 67.81 114 GLU A CA 1
ATOM 881 C C . GLU A 1 114 ? -3.120 13.075 18.262 1.00 67.81 114 GLU A C 1
ATOM 883 O O . GLU A 1 114 ? -2.873 14.086 18.921 1.00 67.81 114 GLU A O 1
ATOM 888 N N . ASP A 1 115 ? -2.861 12.984 16.954 1.00 69.31 115 ASP A N 1
ATOM 889 C CA . ASP A 1 115 ? -2.208 14.029 16.177 1.00 69.31 115 ASP A CA 1
ATOM 890 C C . ASP A 1 115 ? -3.188 15.183 15.873 1.00 69.31 115 ASP A C 1
ATOM 892 O O . ASP A 1 115 ? -4.248 14.949 15.277 1.00 69.31 115 ASP A O 1
ATOM 896 N N . PRO A 1 116 ? -2.893 16.439 16.266 1.00 67.69 116 PRO A N 1
ATOM 897 C CA . PRO A 1 116 ? -3.793 17.573 16.044 1.00 67.69 116 PRO A CA 1
ATOM 898 C C . PRO A 1 116 ? -4.078 17.857 14.563 1.00 67.69 116 PRO A C 1
ATOM 900 O O . PRO A 1 116 ? -5.146 18.374 14.245 1.00 67.69 116 PRO A O 1
ATOM 903 N N . GLU A 1 117 ? -3.188 17.476 13.643 1.00 69.00 117 GLU A N 1
ATOM 904 C CA . GLU A 1 117 ? -3.435 17.609 12.197 1.00 69.00 117 GLU A CA 1
ATOM 905 C C . GLU A 1 117 ? -4.571 16.694 11.699 1.00 69.00 117 GLU A C 1
ATOM 907 O O . GLU A 1 117 ? -5.188 16.963 10.667 1.00 69.00 117 GLU A O 1
ATOM 912 N N . ASN A 1 118 ? -4.912 15.658 12.472 1.00 66.25 118 ASN A N 1
ATOM 913 C CA . ASN A 1 118 ? -5.952 14.682 12.157 1.00 66.25 118 ASN A CA 1
ATOM 914 C C . ASN A 1 118 ? -7.283 14.963 12.878 1.00 66.25 118 ASN A C 1
ATOM 916 O O . ASN A 1 118 ? -8.194 14.134 12.836 1.00 66.25 118 ASN A O 1
ATOM 920 N N . GLU A 1 119 ? -7.440 16.129 13.519 1.00 66.56 119 GLU A N 1
ATOM 921 C CA . GLU A 1 119 ? -8.648 16.491 14.276 1.00 66.56 119 GLU A CA 1
ATOM 922 C C . GLU A 1 119 ? -9.929 16.433 13.422 1.00 66.56 119 GLU A C 1
ATOM 924 O O . GLU A 1 119 ? -10.981 16.025 13.914 1.00 66.56 119 GLU A O 1
ATOM 929 N N . PHE A 1 120 ? -9.830 16.731 12.121 1.00 69.00 120 PHE A N 1
ATOM 930 C CA . PHE A 1 120 ? -10.936 16.582 11.166 1.00 69.00 120 PHE A CA 1
ATOM 931 C C . PHE A 1 120 ? -11.504 15.153 11.138 1.00 69.00 120 PHE A C 1
ATOM 933 O O . PHE A 1 120 ? -12.718 14.968 11.066 1.00 69.00 120 PHE A O 1
ATOM 940 N N . TYR A 1 121 ? -10.649 14.133 11.262 1.00 64.88 121 TYR A N 1
ATOM 941 C CA . TYR A 1 121 ? -11.070 12.733 11.245 1.00 64.88 121 TYR A CA 1
ATOM 942 C C . TYR A 1 121 ? -11.768 12.304 12.543 1.00 64.88 121 TYR A C 1
ATOM 944 O O . TYR A 1 121 ? -12.591 11.389 12.503 1.00 64.88 121 TYR A O 1
ATOM 952 N N . ARG A 1 122 ? -11.546 12.997 13.674 1.00 65.81 122 ARG A N 1
ATOM 953 C CA . ARG A 1 122 ? -12.222 12.682 14.950 1.00 65.81 122 ARG A CA 1
ATOM 954 C C . ARG A 1 122 ? -13.743 12.792 14.847 1.00 65.81 122 ARG A C 1
ATOM 956 O O . ARG A 1 122 ? -14.445 11.995 15.457 1.00 65.81 122 ARG A O 1
ATOM 963 N N . GLN A 1 123 ? -14.261 13.733 14.055 1.00 64.69 123 GLN A N 1
ATOM 964 C CA . GLN A 1 123 ? -15.709 13.904 13.873 1.00 64.69 123 GLN A CA 1
ATOM 965 C C . GLN A 1 123 ? -16.354 12.725 13.127 1.00 64.69 123 GLN A C 1
ATOM 967 O O . GLN A 1 123 ? -17.498 12.374 13.403 1.00 64.69 123 GLN A O 1
ATOM 972 N N . PHE A 1 124 ? -15.612 12.079 12.224 1.00 63.69 124 PHE A N 1
ATOM 973 C CA . PHE A 1 124 ? -16.077 10.890 11.504 1.00 63.69 124 PHE A CA 1
ATOM 974 C C . PHE A 1 124 ? -16.004 9.624 12.362 1.00 63.69 124 PHE A C 1
ATOM 976 O O . PHE A 1 124 ? -16.829 8.730 12.197 1.00 63.69 124 PHE A O 1
ATOM 983 N N . VAL A 1 125 ? -15.046 9.560 13.291 1.00 61.19 125 VAL A N 1
ATOM 984 C CA . VAL A 1 125 ? -14.891 8.430 14.218 1.00 61.19 125 VAL A CA 1
ATOM 985 C C . VAL A 1 125 ? -15.876 8.518 15.390 1.00 61.19 125 VAL A C 1
ATOM 987 O O . VAL A 1 125 ? -16.502 7.515 15.724 1.00 61.19 125 VAL A O 1
ATOM 990 N N . GLY A 1 126 ? -16.104 9.711 15.954 1.00 56.75 126 GLY A N 1
ATOM 991 C CA . GLY A 1 126 ? -16.996 9.910 17.105 1.00 56.75 126 GLY A CA 1
ATOM 992 C C . GLY A 1 126 ? -18.449 9.493 16.847 1.00 56.75 126 GLY A C 1
ATOM 993 O O . GLY A 1 126 ? -19.060 8.846 17.690 1.00 56.75 126 GLY A O 1
ATOM 994 N N . HIS A 1 127 ? -18.976 9.742 15.644 1.00 51.56 127 HIS A N 1
ATOM 995 C CA . HIS A 1 127 ? -20.309 9.262 15.252 1.00 51.56 127 HIS A CA 1
ATOM 996 C C . HIS A 1 127 ? -20.411 7.731 15.117 1.00 51.56 127 HIS A C 1
ATOM 998 O O . HIS A 1 127 ? -21.516 7.189 15.083 1.00 51.56 127 HIS A O 1
ATOM 1004 N N . HIS A 1 128 ? -19.283 7.027 15.015 1.00 50.34 128 HIS A N 1
ATOM 1005 C CA . HIS A 1 128 ? -19.238 5.581 14.812 1.00 50.34 128 HIS A CA 1
ATOM 1006 C C . HIS A 1 128 ? -19.142 4.811 16.136 1.00 50.34 128 HIS A C 1
ATOM 1008 O O . HIS A 1 128 ? -19.819 3.798 16.301 1.00 50.34 128 HIS A O 1
ATOM 1014 N N . GLU A 1 129 ? -18.380 5.315 17.111 1.00 52.66 129 GLU A N 1
ATOM 1015 C CA . GLU A 1 129 ? -18.304 4.707 18.449 1.00 52.66 129 GLU A CA 1
ATOM 1016 C C . GLU A 1 129 ? -19.653 4.779 19.190 1.00 52.66 129 GLU A C 1
ATOM 1018 O O . GLU A 1 129 ? -20.043 3.826 19.866 1.00 52.66 129 GLU A O 1
ATOM 1023 N N . GLU A 1 130 ? -20.433 5.846 18.986 1.00 49.41 130 GLU A N 1
ATOM 1024 C CA . GLU A 1 130 ? -21.794 5.967 19.532 1.00 49.41 130 GLU A CA 1
ATOM 1025 C C . GLU A 1 130 ? -22.776 4.948 18.920 1.00 49.41 130 GLU A C 1
ATOM 1027 O O . GLU A 1 130 ? -23.670 4.456 19.611 1.00 49.41 130 GLU A O 1
ATOM 1032 N N . ALA A 1 131 ? -22.596 4.572 17.649 1.00 48.62 131 ALA A N 1
ATOM 1033 C CA . ALA A 1 131 ? -23.430 3.568 16.985 1.00 48.62 131 ALA A CA 1
ATOM 1034 C C . ALA A 1 131 ? -23.140 2.139 17.482 1.00 48.62 131 ALA A C 1
ATOM 1036 O O . ALA A 1 131 ? -24.052 1.316 17.549 1.00 48.62 131 ALA A O 1
ATOM 1037 N N . VAL A 1 132 ? -21.895 1.857 17.878 1.00 49.34 132 VAL A N 1
ATOM 1038 C CA . VAL A 1 132 ? -21.498 0.575 18.486 1.00 49.34 132 VAL A CA 1
ATOM 1039 C C . VAL A 1 132 ? -21.856 0.534 19.982 1.00 49.34 132 VAL A C 1
ATOM 1041 O O . VAL A 1 132 ? -22.240 -0.514 20.495 1.00 49.34 132 VAL A O 1
ATOM 1044 N N . GLY A 1 133 ? -21.821 1.676 20.678 1.00 39.50 133 GLY A N 1
ATOM 1045 C CA . GLY A 1 133 ? -22.169 1.796 22.100 1.00 39.50 133 GLY A CA 1
ATOM 1046 C C . GLY A 1 133 ? -23.669 1.877 22.424 1.00 39.50 133 GLY A C 1
ATOM 1047 O O . GLY A 1 133 ? -24.043 1.719 23.583 1.00 39.50 133 GLY A O 1
ATOM 1048 N N . SER A 1 134 ? -24.546 2.098 21.438 1.00 40.03 134 SER A N 1
ATOM 1049 C CA . SER A 1 134 ? -26.008 2.165 21.644 1.00 40.03 134 SER A CA 1
ATOM 1050 C C . SER A 1 134 ? -26.723 0.808 21.482 1.00 40.03 134 SER A C 1
ATOM 1052 O O . SER A 1 134 ? -27.951 0.739 21.487 1.00 40.03 134 SER A O 1
ATOM 1054 N N . GLY A 1 135 ? -25.957 -0.281 21.350 1.00 46.88 135 GLY A N 1
ATOM 1055 C CA . GLY A 1 135 ? -26.448 -1.660 21.261 1.00 46.88 135 GLY A CA 1
ATOM 1056 C C . GLY A 1 135 ? -26.196 -2.523 22.504 1.00 46.88 135 GLY A C 1
ATOM 1057 O O . GLY A 1 135 ? -26.148 -3.744 22.361 1.00 46.88 135 GLY A O 1
ATOM 1058 N N . ALA A 1 136 ? -25.997 -1.919 23.683 1.00 39.91 136 ALA A N 1
ATOM 1059 C CA . ALA A 1 136 ? -25.884 -2.617 24.971 1.00 39.91 136 ALA A CA 1
ATOM 1060 C C . ALA A 1 136 ? -27.158 -2.473 25.817 1.00 39.91 136 ALA A C 1
ATOM 1062 O O . ALA A 1 136 ? -27.701 -1.346 25.886 1.00 39.91 136 ALA A O 1
#

Secondary structure (DSSP, 8-state):
---PPPP------SS--HHHHHHHHHHHHH-TT--EEEEEEE-HHHHHHHHHHHGGGS-GGGSPEEEEEEE---HHHHHHHHHHHHHHTTB-TTSEETTTTEEEEEEEEE--TTSGGGHHHHHHHHHHHHHHHTT-

Organism: NCBI:txid1415166

=== Feature glossary ===
The record interleaves many kinds of information about one protein. Here is each kind framed as the question it answers.

Q: What does the local fold look like, residue by residue?
A: The Foldseek 3Di string encodes local tertiary geometry as a 20-letter alphabet — one character per residue — derived from the relative positions of nearby Cα atoms. Unlike the amino-acid sequence, 3Di is a direct function of the 3D structure, so two proteins with the same fold have similar 3Di strings even at low sequence identity.

Q: Which residues are in helices, strands, or loops?
A: The SS8 string is DSSP's per-residue secondary-structure call. α-helix (H) means an i→i+4 H-bond ladder; β-strand (E) means the residue participates in a β-sheet; 3₁₀ (G) and π (I) are tighter and wider helices; T/S are turns/bends; '-' is loop.

Q: How big and how compact is the whole molecule?
A: Radius of gyration (Rg) is the root-mean-square distance of Cα atoms from their centroid — a single number for overall size and compactness. A globular domain of N residues has Rg ≈ 2.2·N^0.38 Å; an extended or disordered chain has a much larger Rg. The Cα contact count is the number of residue pairs whose Cα atoms are within 8 Å and are more than four positions apart in sequence — a standard proxy for tertiary packing density. The bounding box is the smallest axis-aligned box enclosing all Cα atoms.

Q: Where is each backbone atom in 3D?
A: Structure coordinates are given as an mmCIF _atom_site loop: one row per atom with element, residue name, chain id, sequence number, and x/y/z position in Å. Only the four main-chain atoms per residue are included here; side chains are omitted to keep the record compact.

Q: What is the amino-acid chain?
A: Primary structure: the covalent order of the twenty standard amino acids along the backbone. Two proteins with the same sequence will (almost always) fold to the same structure; two with 30% identity often share a fold but not the details.

Q: What if only a Cα trace is available?
A: Three-state secondary structure (P-SEA) collapses the eight DSSP classes into helix (a), strand (b), and coil (c). P-SEA assigns these from Cα geometry alone — distances and angles — without requiring backbo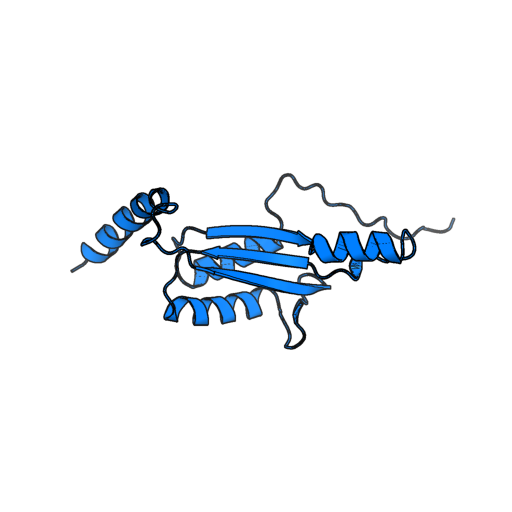ne oxygens, so it works on any Cα trace.

Q: What family and function is it annotated with?
A: Database cross-references. InterPro integrates a dozen domain/family signature databases into unified entries with residue-range hits. GO terms attach function/process/location labels with evidence codes. CATH codes position the fold in a four-level structural taxonomy. Organism is the NCBI-taxonomy species name.

Q: How confident is the AlphaFold model at each residue?
A: pLDDT is the predicted lDDT-Cα score: AlphaFold's confidence that the local environment of each residue (all inter-atomic distances within 15 Å) is correctly placed. It is a per-residue number between 0 and 100, with higher meaning more reliable.

Q: How mobile is each atom in the crystal?
A: B-factor (Debye–Waller factor) reflects atomic displacement in the crystal lattice. It is an experimental observable (units Å²), not a prediction; low values mean the atom is pinned down, high values mean it moves or is heterogeneous across the crystal.

Q: Which residues are buried vs exposed?
A: SASA measures how much of the protein is reachable by solvent. It is computed by rolling a water-sized probe over the atomic surface and summing the exposed area (Å²). Per-residue SASA distinguishes core (buried, low SASA) from surface (exposed, high SASA) residues; total SASA is a whole-molecule size measure.

Q: What do the diagnostic plots show?
A: Plot images: a contact map (which residues are close in 3D, as an N×N binary image), a Ramachandran scatter (backbone torsion angles, revealing secondary-structure composition at a glance), and — for AlphaFold structures — a PAE 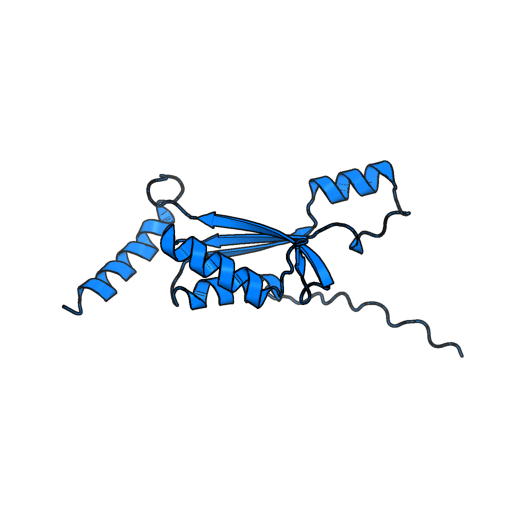heatmap (pairwise prediction confidence).

Q: What known structures does this most resemble?
A: The Foldseek neighbor list gives the closest experimentally determined structures in the PDB, ranked by structural alignment. TM-score near 1 means near-identical fold; near 0.3 means only rough topology match. This is how one finds what a novel AlphaFold prediction most resembles in the solved-structure universe.

Q: Are the domains correctly placed relative to each other?
A: Predicted aligned error is AlphaFold's pairwise confidence. Unlike pLDDT (per-residue), PAE is per-residue-pair and captures whether two parts of the structure are correctly placed relative to each other. Units are ångströms of expected positional error.

Q: What do the rendered images show?
A: Structure images are PyMOL renders from six orthogonal camera directions. Cartoon representation draws helices as coils and strands as arrows; sticks shows the backbone as bonds; surface shows the solvent-excluded envelope. Rainbow coloring maps sequence position to hue (blue→red, N→C); chain coloring assigns a distinct color per polypeptide.

Q: What are the backbone torsion angles?
A: φ (phi) and ψ (psi) are the two rotatable backbone dihedrals per residue: φ is the C(i-1)–N–Cα–C torsion, ψ is the N–Cα–C–N(i+1) torsion, both in degrees on (−180°, 180°]. α-helical residues cluster near (−60°, −45°); β-strand residues near (−120°, +130°). A Ramachandran plot is simply a scatter of (φ, ψ) for every residue.